Protein AF-A0A453JR45-F1 (afdb_monomer)

Mean predicted aligned error: 8.31 Å

Radius of gyration: 22.93 Å; Cα contacts (8 Å, |Δi|>4): 167; chains: 1; bounding box: 46×39×77 Å

Organism: Aegilops tauschii subsp. strangulata (NCBI:txid200361)

Secondary structure (DSSP, 8-state):
--SHHHHHHHHHHHHTTEEEEEEEEE-GGG---EEESSSSPPPEETTB-----EEESS---SEEEEEEE-TTS-EEEEEEE----SSS-HHHHHHHHHHHHHHHHHHHHT-HHHHHHHHHHHHHHT---TT--------------GGG-

Solvent-accessible surface area (backbone atoms only — not comparable to full-atom values): 9434 Å² total; per-residue (Å²): 126,87,48,70,65,54,49,51,51,51,50,50,55,46,71,75,32,63,58,35,36,77,43,46,69,60,62,69,92,70,72,53,68,69,46,60,74,50,99,64,64,73,61,37,26,69,98,46,90,81,86,85,59,64,51,70,56,87,82,83,63,69,59,41,37,40,34,28,28,36,93,86,70,47,79,47,76,43,83,39,77,60,77,92,71,85,89,59,66,55,71,69,71,44,44,61,60,50,38,53,52,39,49,51,51,16,66,76,67,72,34,65,68,41,46,53,48,37,33,52,52,23,65,75,69,74,42,89,47,101,69,53,83,90,80,90,84,85,85,81,84,77,79,79,66,81,88,81,117

pLDDT: mean 86.93, std 11.35, range [45.16, 97.88]

Nearest PDB structures (foldseek):
  3fcg-assembly1_A  TM=3.137E-01  e=8.412E-01  Yersinia pestis
  2vqi-assembly2_B-2  TM=3.677E-01  e=2.336E+00  Escherichia coli

Sequence (149 aa):
PGSIEGRILQWFQKASSTIVADISIDVTKHTQEFEVDCEYIPDISAKYPLFVSGRFRGELPETLYAEGYLSDMSKISIELKVQHIKDIPLDKVLAKQQMDLLTAKAWLSENKQLEQMVAKMSIQNGIPSEYTRTVLLQTIMEKIDPAQQ

Foldseek 3Di:
DPDPVVVVVVVVLQVVQFFWAPKDKPQPVPDWDKAKLDPGQGTDGPPDDGDIDTDTPDDGDQWIWIWTAGPVRDIDIDIDGDDDDDPDPVCLVCLVSSLVSLVVVCVVVVDPVSLVVSQVSCVVNVHDDPNDDDDDDDDDDDDPDPPPD

Structure (mmCIF, N/CA/C/O backbone):
data_AF-A0A453JR45-F1
#
_entry.id   AF-A0A453JR45-F1
#
loop_
_atom_site.group_PDB
_atom_site.id
_atom_site.type_symbol
_atom_site.label_atom_id
_atom_site.label_alt_id
_atom_site.label_comp_id
_atom_site.label_asym_id
_atom_site.label_entity_id
_atom_site.label_seq_id
_atom_site.pdbx_PDB_ins_code
_atom_site.Cartn_x
_atom_site.Cartn_y
_atom_site.Cartn_z
_atom_site.occupancy
_atom_site.B_iso_or_equiv
_atom_site.auth_seq_id
_atom_site.auth_comp_id
_atom_site.auth_asym_id
_atom_site.auth_atom_id
_atom_site.pdbx_PDB_model_num
ATOM 1 N N . PRO A 1 1 ? -22.208 5.362 -15.123 1.00 53.56 1 PRO A N 1
ATOM 2 C CA . PRO A 1 1 ? -20.878 4.879 -14.665 1.00 53.56 1 PRO A CA 1
ATOM 3 C C . PRO A 1 1 ? -19.675 5.437 -15.453 1.00 53.56 1 PRO A C 1
ATOM 5 O O . PRO A 1 1 ? -18.572 5.400 -14.926 1.00 53.56 1 PRO A O 1
ATOM 8 N N . GLY A 1 2 ? -19.864 5.939 -16.685 1.00 73.56 2 GLY A N 1
ATOM 9 C CA . GLY A 1 2 ? -18.765 6.432 -17.533 1.00 73.56 2 GLY A CA 1
ATOM 10 C C . GLY A 1 2 ? -18.562 7.954 -17.586 1.00 73.56 2 GLY A C 1
ATOM 11 O O . GLY A 1 2 ? -17.628 8.395 -18.245 1.00 73.56 2 GLY A O 1
ATOM 12 N N . SER A 1 3 ? -19.406 8.767 -16.936 1.00 91.50 3 SER A N 1
ATOM 13 C CA . SER A 1 3 ? -19.224 10.227 -16.912 1.00 91.50 3 SER A CA 1
ATOM 14 C C . SER A 1 3 ? -18.218 10.647 -15.835 1.00 91.50 3 SER A C 1
ATOM 16 O O . SER A 1 3 ? -18.108 10.002 -14.789 1.00 91.50 3 SER A O 1
ATOM 18 N N . ILE A 1 4 ? -17.503 11.750 -16.081 1.00 93.00 4 ILE A N 1
ATOM 19 C CA . ILE A 1 4 ? -16.577 12.363 -15.112 1.00 93.00 4 ILE A CA 1
ATOM 20 C C . ILE A 1 4 ? -17.301 12.637 -13.790 1.00 93.00 4 ILE A C 1
ATOM 22 O O . ILE A 1 4 ? -16.813 12.249 -12.733 1.00 93.00 4 ILE A O 1
ATOM 26 N N . GLU A 1 5 ? -18.499 13.216 -13.861 1.00 95.75 5 GLU A N 1
ATOM 27 C CA . GLU A 1 5 ? -19.351 13.494 -12.702 1.00 95.75 5 GLU A CA 1
ATOM 28 C C . GLU A 1 5 ? -19.630 12.238 -11.868 1.00 95.75 5 GLU A C 1
ATOM 30 O O . GLU A 1 5 ? -19.428 12.243 -10.657 1.00 95.75 5 GLU A O 1
ATOM 35 N N . GLY A 1 6 ? -20.013 11.128 -12.510 1.00 93.38 6 GLY A N 1
ATOM 36 C CA . GLY A 1 6 ? -20.282 9.877 -11.804 1.00 93.38 6 GLY A CA 1
ATOM 37 C C . GLY A 1 6 ? -19.050 9.324 -11.083 1.00 93.38 6 GLY A C 1
ATOM 38 O O . GLY A 1 6 ? -19.170 8.815 -9.971 1.00 93.38 6 GLY A O 1
ATOM 39 N N . ARG A 1 7 ? -17.858 9.454 -11.681 1.00 91.31 7 ARG A N 1
ATOM 40 C CA . ARG A 1 7 ? -16.592 9.032 -11.055 1.00 91.31 7 ARG A CA 1
ATOM 41 C C . ARG A 1 7 ? -16.196 9.939 -9.891 1.00 91.31 7 ARG A C 1
ATOM 43 O O . ARG A 1 7 ? -15.772 9.435 -8.855 1.00 91.31 7 ARG A O 1
ATOM 50 N N . ILE A 1 8 ? -16.364 11.252 -10.046 1.00 93.69 8 ILE A N 1
ATOM 51 C CA . ILE A 1 8 ? -16.118 12.229 -8.979 1.00 93.69 8 ILE A CA 1
ATOM 52 C C . ILE A 1 8 ? -17.049 11.955 -7.796 1.00 93.69 8 ILE A C 1
ATOM 54 O O . ILE A 1 8 ? -16.586 11.878 -6.661 1.00 93.69 8 ILE A O 1
ATOM 58 N N . LEU A 1 9 ? -18.340 11.727 -8.050 1.00 93.62 9 LEU A N 1
ATOM 59 C CA . LEU A 1 9 ? -19.308 11.418 -7.000 1.00 93.62 9 LEU A CA 1
ATOM 60 C C . LEU A 1 9 ? -18.932 10.138 -6.239 1.00 93.62 9 LEU A C 1
ATOM 62 O O . LEU A 1 9 ? -18.983 10.121 -5.013 1.00 93.62 9 LEU A O 1
ATOM 66 N N . GLN A 1 10 ? -18.500 9.087 -6.944 1.00 89.81 10 GLN A N 1
ATOM 67 C CA . GLN A 1 10 ? -18.016 7.852 -6.317 1.00 89.81 10 GLN A CA 1
ATOM 68 C C . GLN A 1 10 ? -16.779 8.081 -5.440 1.00 89.81 10 GLN A C 1
ATOM 70 O O . GLN A 1 10 ? -16.678 7.505 -4.358 1.00 89.81 10 GLN A O 1
ATOM 75 N N . TRP A 1 11 ? -15.840 8.920 -5.880 1.00 89.88 11 TRP A N 1
ATOM 76 C CA . TRP A 1 11 ? -14.681 9.294 -5.069 1.00 89.88 11 TRP A CA 1
ATOM 77 C C . TRP A 1 11 ? -15.079 10.053 -3.806 1.00 89.88 11 TRP A C 1
ATOM 79 O O . TRP A 1 11 ? -14.609 9.700 -2.726 1.00 89.88 11 TRP A O 1
ATOM 89 N N . PHE A 1 12 ? -15.981 11.031 -3.917 1.00 92.12 12 PHE A N 1
ATOM 90 C CA . PHE A 1 12 ? -16.498 11.750 -2.753 1.00 92.12 12 PHE A CA 1
ATOM 91 C C . PHE A 1 12 ? -17.210 10.819 -1.778 1.00 92.12 12 PHE A C 1
ATOM 93 O O . PHE A 1 12 ? -16.952 10.896 -0.585 1.00 92.12 12 PHE A O 1
ATOM 100 N N . GLN A 1 13 ? -18.052 9.910 -2.276 1.00 90.69 13 GLN A N 1
ATOM 101 C CA . GLN A 1 13 ? -18.736 8.919 -1.443 1.00 90.69 13 GLN A CA 1
ATOM 102 C C . GLN A 1 13 ? -17.755 8.011 -0.701 1.00 90.69 13 GLN A C 1
ATOM 104 O O . GLN A 1 13 ? -17.966 7.715 0.471 1.00 90.69 13 GLN A O 1
ATOM 109 N N . LYS A 1 14 ? -16.670 7.5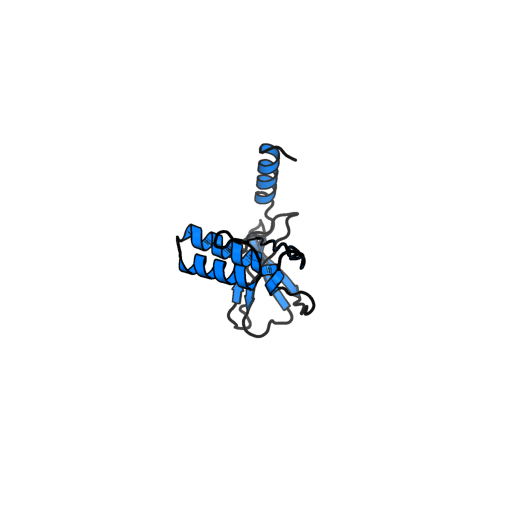87 -1.360 1.00 88.69 14 LYS A N 1
ATOM 110 C CA . LYS A 1 14 ? -15.604 6.831 -0.701 1.00 88.69 14 LYS A CA 1
ATOM 111 C C . LYS A 1 14 ? -14.972 7.661 0.418 1.00 88.69 14 LYS A C 1
ATOM 113 O O . LYS A 1 14 ? -14.992 7.225 1.565 1.00 88.69 14 LYS A O 1
ATOM 118 N N . ALA A 1 15 ? -14.485 8.859 0.100 1.00 88.12 15 ALA A N 1
ATOM 119 C CA . ALA A 1 15 ? -13.784 9.726 1.047 1.00 88.12 15 ALA A CA 1
ATOM 120 C C . ALA A 1 15 ? -14.656 10.189 2.231 1.00 88.12 15 ALA A C 1
ATOM 122 O O . ALA A 1 15 ? -14.137 10.415 3.316 1.00 88.12 15 ALA A O 1
ATOM 123 N N . SER A 1 16 ? -15.976 10.306 2.053 1.00 90.75 16 SER A N 1
ATOM 124 C CA . SER A 1 16 ? -16.908 10.708 3.115 1.00 90.75 16 SER A CA 1
ATOM 125 C C . SER A 1 16 ? -17.431 9.550 3.968 1.00 90.75 16 SER A C 1
ATOM 127 O O . SER A 1 16 ? -18.239 9.772 4.867 1.00 90.75 16 SER A O 1
ATOM 129 N N . SER A 1 17 ? -16.997 8.317 3.693 1.00 92.94 17 SER A N 1
ATOM 130 C CA . SER A 1 17 ? -17.489 7.105 4.359 1.00 92.94 17 SER A CA 1
ATOM 131 C C . SER A 1 17 ? -16.454 6.443 5.271 1.00 92.94 17 SER A C 1
ATOM 133 O O . SER A 1 17 ? -16.541 5.242 5.522 1.00 92.94 17 SER A O 1
ATOM 135 N N . THR A 1 18 ? -15.467 7.200 5.756 1.00 92.81 18 THR A N 1
ATOM 136 C CA . THR A 1 18 ? -14.479 6.715 6.730 1.00 92.81 18 THR A CA 1
ATOM 137 C C . THR A 1 18 ? -15.159 6.170 7.988 1.00 92.81 18 THR A C 1
ATOM 139 O O . THR A 1 18 ? -16.029 6.818 8.566 1.00 92.81 18 THR A O 1
ATOM 142 N N . ILE A 1 19 ? -14.757 4.965 8.397 1.00 94.06 19 ILE A N 1
ATOM 143 C CA . ILE A 1 19 ? -15.245 4.269 9.596 1.00 94.06 19 ILE A CA 1
ATOM 144 C C . ILE A 1 19 ? -14.156 4.081 10.655 1.00 94.06 19 ILE A C 1
ATOM 146 O O . ILE A 1 19 ? -14.481 4.022 11.837 1.00 94.06 19 ILE A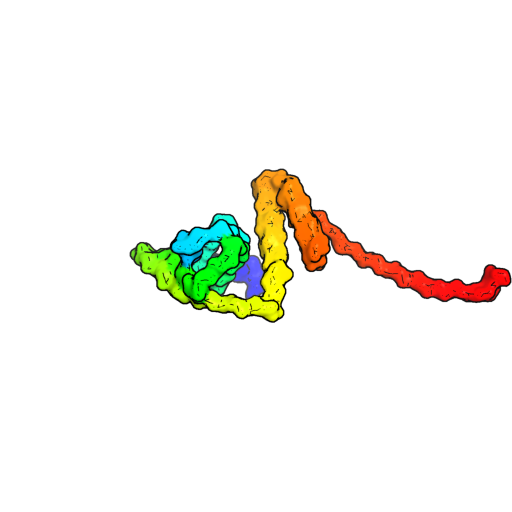 O 1
ATOM 150 N N . VAL A 1 20 ? -12.887 3.996 10.246 1.00 94.88 20 VAL A N 1
ATOM 151 C CA . VAL A 1 20 ? -11.729 3.913 11.146 1.00 94.88 20 VAL A CA 1
ATOM 152 C C . VAL A 1 20 ? -10.616 4.777 10.571 1.00 94.88 20 VAL A C 1
ATOM 154 O O . VAL A 1 20 ? -10.293 4.632 9.390 1.00 94.88 20 VAL A O 1
ATOM 157 N N . ALA A 1 21 ? -10.046 5.646 11.401 1.00 94.06 21 ALA A N 1
ATOM 158 C CA . ALA A 1 21 ? -8.962 6.551 11.034 1.00 94.06 21 ALA A CA 1
ATOM 159 C C . ALA A 1 21 ? -7.680 6.283 11.834 1.00 94.06 21 ALA A C 1
ATOM 161 O O . ALA A 1 21 ? -7.727 5.603 12.863 1.00 94.06 21 ALA A O 1
ATOM 162 N N . ASP A 1 22 ? -6.562 6.843 11.358 1.00 92.25 22 ASP A N 1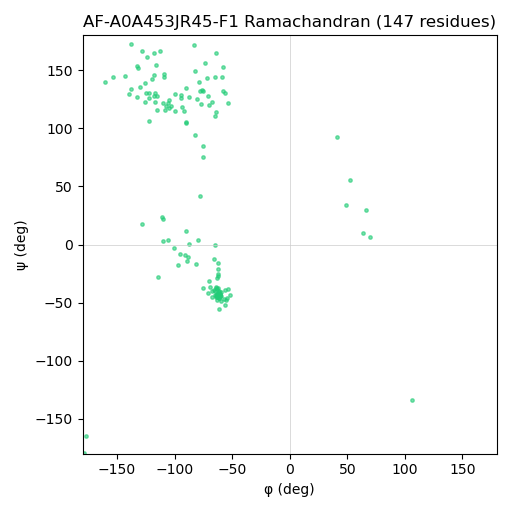
ATOM 163 C CA . ASP A 1 22 ? -5.234 6.782 12.001 1.00 92.25 22 ASP A CA 1
ATOM 164 C C . ASP A 1 22 ? -4.819 5.340 12.331 1.00 92.25 22 ASP A C 1
ATOM 166 O O . ASP A 1 22 ? -4.590 4.939 13.475 1.00 92.25 22 ASP A O 1
ATOM 170 N N . ILE A 1 23 ? -4.830 4.521 11.280 1.00 91.81 23 ILE A N 1
ATOM 171 C CA . ILE A 1 23 ? -4.612 3.087 11.399 1.00 91.81 23 ILE A CA 1
ATOM 172 C C . ILE A 1 23 ? -3.128 2.805 11.580 1.00 91.81 23 ILE A C 1
ATOM 174 O O . ILE A 1 23 ? -2.284 3.245 10.801 1.00 91.81 23 ILE A O 1
ATOM 178 N N . SER A 1 24 ? -2.821 1.972 12.564 1.00 88.94 24 SER A N 1
ATOM 179 C CA . SER A 1 24 ? -1.489 1.423 12.782 1.00 88.94 24 SER A CA 1
ATOM 180 C C . SER A 1 24 ? -1.565 -0.083 13.006 1.00 88.94 24 SER A C 1
ATOM 182 O O . SER A 1 24 ? -2.590 -0.622 13.424 1.00 88.94 24 SER A O 1
ATOM 184 N N . ILE A 1 25 ? -0.480 -0.784 12.690 1.00 86.88 25 ILE A N 1
ATOM 185 C CA . ILE A 1 25 ? -0.341 -2.210 12.984 1.00 86.88 25 ILE A CA 1
ATOM 186 C C . ILE A 1 25 ? 0.676 -2.313 14.112 1.00 86.88 25 ILE A C 1
ATOM 188 O O . ILE A 1 25 ? 1.840 -1.948 13.936 1.00 86.88 25 ILE A O 1
ATOM 192 N N . ASP A 1 26 ? 0.243 -2.795 15.272 1.00 77.88 26 ASP A N 1
ATOM 193 C CA . ASP A 1 26 ? 1.126 -3.029 16.407 1.00 77.88 26 ASP A CA 1
ATOM 194 C C . ASP A 1 26 ? 1.962 -4.290 16.155 1.00 77.88 26 ASP A C 1
ATOM 196 O O . ASP A 1 26 ? 1.622 -5.403 16.556 1.00 77.88 26 ASP A O 1
ATOM 200 N N . VAL A 1 27 ? 3.071 -4.095 15.442 1.00 66.38 27 VAL A N 1
ATOM 201 C CA . VAL A 1 27 ? 4.154 -5.079 15.266 1.00 66.38 27 VAL A CA 1
ATOM 202 C C . VAL A 1 27 ? 5.224 -4.901 16.361 1.00 66.38 27 VAL A C 1
ATOM 204 O O . VAL A 1 27 ? 6.138 -5.708 16.522 1.00 66.38 27 VAL A O 1
ATOM 207 N N . THR A 1 28 ? 5.124 -3.824 17.148 1.00 56.56 28 THR A N 1
ATOM 208 C CA . THR A 1 28 ? 6.221 -3.280 17.960 1.00 56.56 28 THR A CA 1
ATOM 209 C C . THR A 1 28 ? 6.450 -3.986 19.293 1.00 56.56 28 THR A C 1
ATOM 211 O O . THR A 1 28 ? 7.541 -3.878 19.852 1.00 56.56 28 THR A O 1
ATOM 214 N N . LYS A 1 29 ? 5.489 -4.781 19.782 1.00 54.88 29 LYS A N 1
ATOM 215 C CA . LYS A 1 29 ? 5.644 -5.551 21.032 1.00 54.88 29 LYS A CA 1
ATOM 216 C C . LYS A 1 29 ? 6.720 -6.647 20.980 1.00 54.88 29 LYS A C 1
ATOM 218 O O . LYS A 1 29 ? 7.103 -7.147 22.036 1.00 54.88 29 LYS A O 1
ATOM 223 N N . HIS A 1 30 ? 7.235 -6.996 19.795 1.00 54.16 30 HIS A N 1
ATOM 224 C CA . HIS A 1 30 ? 8.163 -8.122 19.611 1.00 54.16 30 HIS A CA 1
ATOM 225 C C . HIS A 1 30 ? 9.462 -7.790 18.855 1.00 54.16 30 HIS A C 1
ATOM 227 O O . HIS A 1 30 ? 10.168 -8.707 18.452 1.00 54.16 30 HIS A O 1
ATOM 233 N N . THR A 1 31 ? 9.824 -6.501 18.740 1.00 52.16 31 THR A N 1
ATOM 234 C CA . THR A 1 31 ? 11.109 -5.992 18.199 1.00 52.16 31 THR A CA 1
ATOM 235 C C . THR A 1 31 ? 11.625 -6.726 16.969 1.00 52.16 31 THR A C 1
ATOM 237 O O . THR A 1 31 ? 12.416 -7.656 17.086 1.00 52.16 31 THR A O 1
ATOM 240 N N . GLN A 1 32 ? 11.275 -6.221 15.791 1.00 59.94 32 GLN A N 1
ATOM 241 C CA . GLN A 1 32 ? 11.996 -6.474 14.553 1.00 59.94 32 GLN A CA 1
ATOM 242 C C . GLN A 1 32 ? 11.632 -5.384 13.544 1.00 59.94 32 GLN A C 1
ATOM 244 O O . GLN A 1 32 ? 10.497 -4.911 13.512 1.00 59.94 32 GLN A O 1
ATOM 249 N N . GLU A 1 33 ? 12.622 -4.921 12.782 1.00 67.38 33 GLU A N 1
ATOM 250 C CA . GLU A 1 33 ? 12.444 -3.882 11.766 1.00 67.38 33 GLU A CA 1
ATOM 251 C C . GLU A 1 33 ? 11.313 -4.285 10.808 1.00 67.38 33 GLU A C 1
ATOM 253 O O . GLU A 1 33 ? 11.373 -5.348 10.178 1.00 67.38 33 GLU A O 1
ATOM 258 N N . PHE A 1 34 ? 10.286 -3.440 10.708 1.00 74.31 34 PHE A N 1
ATOM 259 C CA . PHE A 1 34 ? 9.208 -3.583 9.739 1.00 74.31 34 PHE A CA 1
ATOM 260 C C . PHE A 1 34 ? 9.169 -2.351 8.836 1.00 74.31 34 PHE A C 1
ATOM 262 O O . PHE A 1 34 ? 9.398 -1.225 9.276 1.00 74.31 34 PHE A O 1
ATOM 269 N N . GLU A 1 35 ? 8.885 -2.577 7.563 1.00 75.25 35 GLU A N 1
ATOM 270 C CA . GLU A 1 35 ? 8.719 -1.549 6.546 1.00 75.25 35 GLU A CA 1
ATOM 271 C C . GLU A 1 35 ? 7.361 -1.771 5.889 1.00 75.25 35 GLU A C 1
ATOM 273 O O . GLU A 1 35 ? 7.092 -2.852 5.370 1.00 75.25 35 GLU A O 1
ATOM 278 N N . VAL A 1 36 ? 6.496 -0.763 5.917 1.00 76.75 36 VAL A N 1
ATOM 279 C CA . VAL A 1 36 ? 5.219 -0.800 5.199 1.00 76.75 36 VAL A CA 1
ATOM 280 C C . VAL A 1 36 ? 5.448 -0.235 3.803 1.00 76.75 36 VAL A C 1
ATOM 282 O O . VAL A 1 36 ? 6.061 0.820 3.647 1.00 76.75 36 VAL A O 1
ATOM 285 N N . ASP A 1 37 ? 4.915 -0.900 2.780 1.00 73.00 37 ASP A N 1
ATOM 286 C CA . ASP A 1 37 ? 4.956 -0.447 1.385 1.00 73.00 37 ASP A CA 1
ATOM 287 C C . ASP A 1 37 ? 3.910 0.665 1.137 1.00 73.00 37 ASP A C 1
ATOM 289 O O . ASP A 1 37 ? 3.196 0.663 0.133 1.00 73.00 37 ASP A O 1
ATOM 293 N N . CYS A 1 38 ? 3.788 1.604 2.078 1.00 72.81 38 CYS A N 1
ATOM 294 C CA . CYS A 1 38 ? 3.020 2.847 2.032 1.00 72.81 38 CYS A CA 1
ATOM 295 C C . CYS A 1 38 ? 3.693 3.847 2.984 1.00 72.81 38 CYS A C 1
ATOM 297 O O . CYS A 1 38 ? 4.195 3.462 4.036 1.00 72.81 38 CYS A O 1
ATOM 299 N N . GLU A 1 39 ? 3.698 5.135 2.637 1.00 70.75 39 GLU A N 1
ATOM 300 C CA . GLU A 1 39 ? 4.232 6.179 3.529 1.00 70.75 39 GLU A CA 1
ATOM 301 C C . GLU A 1 39 ? 3.341 6.402 4.762 1.00 70.75 39 GLU A C 1
ATOM 30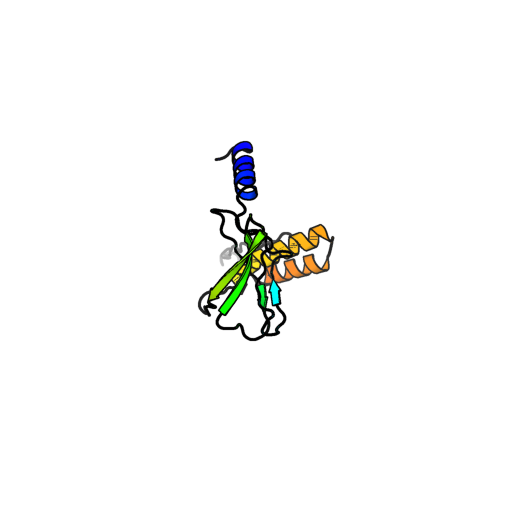3 O O . GLU A 1 39 ? 3.838 6.689 5.845 1.00 70.75 39 GLU A O 1
ATOM 308 N N . TYR A 1 40 ? 2.034 6.194 4.605 1.00 78.50 40 TYR A N 1
ATOM 309 C CA . TYR A 1 40 ? 1.030 6.178 5.664 1.00 78.50 40 TYR A CA 1
ATOM 310 C C . TYR A 1 40 ? -0.021 5.109 5.340 1.00 78.50 40 TYR A C 1
ATOM 312 O O . TYR A 1 40 ? -0.340 4.889 4.168 1.00 78.50 40 TYR A O 1
ATOM 320 N N . ILE A 1 41 ? -0.559 4.432 6.359 1.00 88.25 41 ILE A N 1
ATOM 321 C CA . ILE A 1 41 ? -1.693 3.517 6.175 1.00 88.25 41 ILE A CA 1
ATOM 322 C C . ILE A 1 41 ? -2.955 4.380 6.035 1.00 88.25 41 ILE A C 1
ATOM 324 O O . ILE A 1 41 ? -3.241 5.167 6.936 1.00 88.25 41 ILE A O 1
ATOM 328 N N . PRO A 1 42 ? -3.698 4.294 4.919 1.00 88.88 42 PRO A N 1
ATOM 329 C CA . PRO A 1 42 ? -4.887 5.115 4.730 1.00 88.88 42 PRO A CA 1
ATOM 330 C C . PRO A 1 42 ? -6.045 4.633 5.609 1.00 88.88 42 PRO A C 1
ATOM 332 O O . PRO A 1 42 ? -6.124 3.455 5.955 1.00 88.88 42 PRO A O 1
ATOM 335 N N . ASP A 1 43 ? -6.975 5.539 5.903 1.00 91.94 43 ASP A N 1
ATOM 336 C CA . ASP A 1 43 ? -8.202 5.246 6.647 1.00 91.94 43 ASP A CA 1
ATOM 337 C C . ASP A 1 43 ? -9.054 4.149 5.976 1.00 91.94 43 ASP A C 1
ATOM 339 O O . ASP A 1 43 ? -9.071 3.992 4.749 1.00 91.94 43 ASP A O 1
ATOM 343 N N . ILE A 1 44 ? -9.836 3.417 6.777 1.00 92.38 44 ILE A N 1
ATOM 344 C CA . ILE A 1 44 ? -10.814 2.449 6.263 1.00 92.38 44 ILE A CA 1
ATOM 345 C C . ILE A 1 44 ? -12.131 3.169 5.999 1.00 92.38 44 ILE A C 1
ATOM 347 O O . ILE A 1 44 ? -12.711 3.778 6.899 1.00 92.38 44 ILE A O 1
ATOM 351 N N . SER A 1 45 ? -12.656 3.018 4.783 1.00 92.38 45 SER A N 1
ATOM 352 C CA . SER A 1 45 ? -13.975 3.519 4.390 1.00 92.38 45 SER A CA 1
ATOM 353 C C . SER A 1 45 ? -14.980 2.381 4.200 1.00 92.38 45 SER A C 1
ATOM 355 O O . SER A 1 45 ? -14.643 1.288 3.735 1.00 92.38 45 SER A O 1
ATOM 357 N N . ALA A 1 46 ? -16.250 2.628 4.516 1.00 90.88 46 ALA A N 1
ATOM 358 C CA . ALA A 1 46 ? -17.310 1.641 4.371 1.00 90.88 46 ALA A CA 1
ATOM 359 C C . ALA A 1 46 ? -17.417 1.148 2.918 1.00 90.88 46 ALA A C 1
ATOM 361 O O . ALA A 1 46 ? -17.506 1.944 1.989 1.00 90.88 46 ALA A O 1
ATOM 362 N N . LYS A 1 47 ? -17.483 -0.178 2.727 1.00 88.69 47 LYS A N 1
ATOM 363 C CA . LYS A 1 47 ? -17.552 -0.859 1.412 1.00 88.69 47 LYS A CA 1
ATOM 364 C C . LYS A 1 47 ? -16.271 -0.792 0.568 1.00 88.69 47 LYS A C 1
ATOM 366 O O . LYS A 1 47 ? -16.286 -1.276 -0.563 1.00 88.69 47 LYS A O 1
ATOM 371 N N . TYR A 1 48 ? -15.170 -0.261 1.100 1.00 88.44 48 TYR A N 1
ATOM 372 C CA . TYR A 1 48 ? -13.882 -0.214 0.410 1.00 88.44 48 TYR A CA 1
ATOM 373 C C . TYR A 1 48 ? -12.816 -0.935 1.242 1.00 88.44 48 TYR A C 1
ATOM 375 O O . TYR A 1 48 ? -12.388 -0.400 2.262 1.00 88.44 48 TYR A O 1
ATOM 383 N N . PRO A 1 49 ? -12.390 -2.147 0.841 1.00 89.00 49 PRO A N 1
ATOM 384 C CA . PRO A 1 49 ? -11.374 -2.880 1.582 1.00 89.00 49 PRO A CA 1
ATOM 385 C C . PRO A 1 49 ? -10.031 -2.146 1.545 1.00 89.00 49 PRO A C 1
ATOM 387 O O . PRO A 1 49 ? -9.658 -1.552 0.528 1.00 89.00 49 PRO A O 1
ATOM 390 N N . LEU A 1 50 ? -9.310 -2.228 2.659 1.00 87.88 50 LEU A N 1
ATOM 391 C CA . LEU A 1 50 ? -7.945 -1.750 2.796 1.00 87.88 50 LEU A CA 1
ATOM 392 C C . LEU A 1 50 ? -6.982 -2.931 2.675 1.00 87.88 50 LEU A C 1
ATOM 394 O O . LEU A 1 50 ? -7.140 -3.936 3.366 1.00 87.88 50 LEU A O 1
ATOM 398 N N . PHE A 1 51 ? -5.973 -2.783 1.823 1.00 86.75 51 PHE A N 1
ATOM 399 C CA . PHE A 1 51 ? -4.859 -3.715 1.713 1.00 86.75 51 PHE A CA 1
ATOM 400 C C . PHE A 1 51 ? -3.583 -2.992 2.125 1.00 86.75 51 PHE A C 1
ATOM 402 O O . PHE A 1 51 ? -3.287 -1.918 1.605 1.00 86.75 51 PHE A O 1
ATOM 409 N N . VAL A 1 52 ? -2.840 -3.588 3.053 1.00 86.75 52 VAL A N 1
ATOM 410 C CA . VAL A 1 52 ? -1.534 -3.102 3.501 1.00 86.75 52 VAL A CA 1
ATOM 411 C C . VAL A 1 52 ? -0.534 -4.217 3.255 1.00 86.75 52 VAL A C 1
ATOM 413 O O . VAL A 1 52 ? -0.778 -5.366 3.622 1.00 86.75 52 VAL A O 1
ATOM 416 N N . SER A 1 53 ? 0.577 -3.881 2.613 1.00 86.94 53 SER A N 1
ATOM 417 C CA . SER A 1 53 ? 1.698 -4.791 2.413 1.00 86.94 53 SER A CA 1
ATOM 418 C C . SER A 1 53 ? 2.965 -4.178 2.979 1.00 86.94 53 SER A C 1
ATOM 420 O O . SER A 1 53 ? 3.045 -2.973 3.214 1.00 86.94 53 SER A O 1
ATOM 422 N N . GLY A 1 54 ? 3.954 -5.021 3.219 1.00 84.56 54 GLY A N 1
ATOM 423 C CA . GLY A 1 54 ? 5.222 -4.594 3.763 1.00 84.56 54 GLY A CA 1
ATOM 424 C C . GLY A 1 54 ? 6.178 -5.758 3.909 1.00 84.56 54 GLY A C 1
ATOM 425 O O . GLY A 1 54 ? 5.858 -6.908 3.598 1.00 84.56 54 GLY A O 1
ATOM 426 N N . ARG A 1 55 ? 7.361 -5.441 4.411 1.00 82.75 55 ARG A N 1
ATOM 427 C CA . ARG A 1 55 ? 8.416 -6.392 4.724 1.00 82.75 55 ARG A CA 1
ATOM 428 C C . ARG A 1 55 ? 8.699 -6.338 6.212 1.00 82.75 55 ARG A C 1
ATOM 430 O O . ARG A 1 55 ? 8.637 -5.287 6.840 1.00 82.75 55 ARG A O 1
ATOM 437 N N . PHE A 1 56 ? 9.045 -7.484 6.765 1.00 82.50 56 PHE A N 1
ATOM 438 C CA . PHE A 1 56 ? 9.515 -7.605 8.134 1.00 82.50 56 PHE A CA 1
ATOM 439 C C . PHE A 1 56 ? 10.778 -8.457 8.119 1.00 82.50 56 PHE A C 1
ATOM 441 O O . PHE A 1 56 ? 10.972 -9.292 7.230 1.00 82.50 56 PHE A O 1
ATOM 448 N N . ARG A 1 57 ? 11.661 -8.239 9.086 1.00 82.25 57 ARG A N 1
ATOM 449 C CA . ARG A 1 57 ? 12.832 -9.089 9.290 1.00 82.25 57 ARG A CA 1
ATOM 450 C C . ARG A 1 57 ? 12.586 -9.970 10.502 1.00 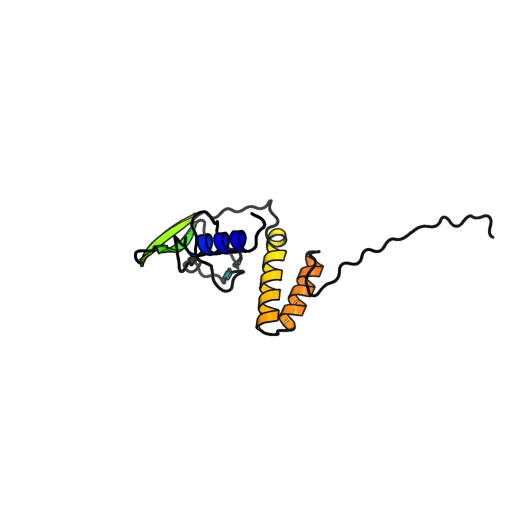82.25 57 ARG A C 1
ATOM 452 O O . ARG A 1 57 ? 12.381 -9.417 11.557 1.00 82.25 57 ARG A O 1
ATOM 459 N N . GLY A 1 58 ? 12.692 -11.292 10.375 1.00 81.44 58 GLY A N 1
ATOM 460 C CA . GLY A 1 58 ? 12.632 -12.244 11.493 1.00 81.44 58 GLY A CA 1
ATOM 461 C C . GLY A 1 58 ? 11.328 -13.037 11.557 1.00 81.44 58 GLY A C 1
ATOM 462 O O . GLY A 1 58 ? 10.942 -13.586 10.530 1.00 81.44 58 GLY A O 1
ATOM 463 N N . GLU A 1 59 ? 10.696 -13.170 12.725 1.00 81.12 59 GLU A N 1
ATOM 464 C CA . GLU A 1 59 ? 9.512 -14.020 12.927 1.00 81.12 59 GLU A CA 1
ATOM 465 C C . GLU A 1 59 ? 8.291 -13.187 13.328 1.00 81.12 59 GLU A C 1
ATOM 467 O O . GLU A 1 59 ? 8.345 -12.363 14.239 1.00 81.12 59 GLU A O 1
ATOM 472 N N . LEU A 1 60 ? 7.172 -13.411 12.635 1.00 80.94 60 LEU A N 1
ATOM 473 C CA . LEU A 1 60 ? 5.887 -12.819 12.996 1.00 80.94 60 LEU A CA 1
ATOM 474 C C . LEU A 1 60 ? 5.260 -13.605 14.158 1.00 80.94 60 LEU A C 1
ATOM 476 O O . LEU A 1 60 ? 5.308 -14.837 14.136 1.00 80.94 60 LEU A O 1
ATOM 480 N N . PRO A 1 61 ? 4.632 -12.932 15.140 1.00 85.75 61 PRO A N 1
ATOM 481 C CA . PRO A 1 61 ? 3.825 -13.615 16.147 1.00 85.75 61 PRO A CA 1
ATOM 482 C C . PRO A 1 61 ? 2.612 -14.302 15.498 1.00 85.75 61 PRO A C 1
ATOM 484 O O . PRO A 1 61 ? 2.220 -13.965 14.384 1.00 85.75 61 PRO A O 1
ATOM 487 N N . GLU A 1 62 ? 1.959 -15.219 16.215 1.00 88.62 62 GLU A N 1
ATOM 488 C CA . GLU A 1 62 ? 0.719 -15.864 15.736 1.00 88.62 62 GLU A CA 1
ATOM 489 C C . GLU A 1 62 ? -0.433 -14.865 15.536 1.00 88.62 62 GLU A C 1
ATOM 491 O O . GLU A 1 62 ? -1.334 -15.084 14.721 1.00 88.62 62 GLU A O 1
ATOM 496 N N . THR A 1 63 ? -0.382 -13.750 16.265 1.00 89.31 63 THR A N 1
ATOM 497 C CA . THR A 1 63 ? -1.418 -12.725 16.282 1.00 89.31 63 THR A CA 1
ATOM 498 C C . THR A 1 63 ? -0.792 -11.336 16.252 1.00 89.31 63 THR A C 1
ATOM 500 O O . THR A 1 63 ? 0.128 -11.039 17.012 1.00 89.31 63 THR A O 1
ATOM 503 N N . LEU A 1 64 ? -1.337 -10.473 15.400 1.00 88.25 64 LEU A N 1
ATOM 504 C CA . LEU A 1 64 ? -1.066 -9.040 15.337 1.00 88.25 64 LEU A CA 1
ATOM 505 C C . LEU A 1 64 ? -2.310 -8.255 15.755 1.00 88.25 64 LEU A C 1
ATOM 507 O O . LEU A 1 64 ? -3.413 -8.796 15.796 1.00 88.25 64 LEU A O 1
ATOM 511 N N . TYR A 1 65 ? -2.145 -6.960 16.012 1.00 90.44 65 TYR A N 1
ATOM 512 C CA . TYR A 1 65 ? -3.263 -6.059 16.278 1.00 90.44 65 TYR A CA 1
ATOM 513 C C . TYR A 1 65 ? -3.224 -4.883 15.311 1.00 90.44 65 TYR A C 1
ATOM 515 O O . TYR A 1 65 ? -2.187 -4.243 15.154 1.00 90.44 65 TYR A O 1
ATOM 523 N N . ALA A 1 66 ? -4.357 -4.596 14.675 1.00 91.25 66 ALA A N 1
ATOM 524 C CA . ALA A 1 66 ? -4.578 -3.319 14.011 1.00 91.25 66 ALA A CA 1
ATOM 525 C C . ALA A 1 66 ? -5.302 -2.383 14.974 1.00 91.25 66 ALA A C 1
ATOM 527 O O . ALA A 1 66 ? -6.329 -2.747 15.545 1.00 91.25 66 ALA A O 1
ATOM 528 N N . GLU A 1 67 ? -4.773 -1.183 15.150 1.00 93.38 67 GLU A N 1
ATOM 529 C CA . GLU A 1 67 ? -5.345 -0.151 16.003 1.00 93.38 67 GLU A CA 1
ATOM 530 C C . GLU A 1 67 ? -5.754 1.059 15.166 1.00 93.38 67 GLU A C 1
ATOM 532 O O . GLU A 1 67 ? -5.200 1.296 14.095 1.00 93.38 67 GLU A O 1
ATOM 537 N N . GLY A 1 68 ? -6.722 1.824 15.659 1.00 94.25 68 GLY A N 1
ATOM 538 C CA . GLY A 1 68 ? -7.147 3.086 15.061 1.00 94.25 68 GLY A CA 1
ATOM 539 C C . GLY A 1 68 ? -8.220 3.755 15.909 1.00 94.25 68 GLY A C 1
ATOM 540 O O . GLY A 1 68 ? -8.449 3.361 17.057 1.00 94.25 68 GLY A O 1
ATOM 541 N N . TYR A 1 69 ? -8.911 4.735 15.335 1.00 96.12 69 TYR A N 1
ATOM 542 C CA . TYR A 1 69 ? -9.946 5.504 16.024 1.00 96.12 69 TYR A CA 1
ATOM 543 C C . TYR A 1 69 ? -11.273 5.491 15.269 1.00 96.12 69 TYR A C 1
ATOM 545 O O . TYR A 1 69 ? -11.311 5.603 14.042 1.00 96.12 69 TYR A O 1
ATOM 553 N N . LEU A 1 70 ? -12.366 5.362 16.021 1.00 95.75 70 LEU A N 1
ATOM 554 C CA . LEU A 1 70 ? -13.733 5.501 15.524 1.00 95.75 70 LEU A CA 1
ATOM 555 C C . LEU A 1 70 ? -14.149 6.979 15.465 1.00 95.75 70 LEU A C 1
ATOM 557 O O . LEU A 1 70 ? -13.464 7.868 15.969 1.00 95.75 70 LEU A O 1
ATOM 561 N N . SER A 1 71 ? -15.315 7.252 14.874 1.00 91.88 71 SER A N 1
ATOM 562 C CA . SER A 1 71 ? -15.843 8.617 14.716 1.00 91.88 71 SER A CA 1
ATOM 563 C C . SER A 1 71 ? -16.118 9.348 16.035 1.00 91.88 71 SER A C 1
ATOM 565 O O . SER A 1 71 ? -16.211 10.571 16.048 1.00 91.88 71 SER A O 1
ATOM 567 N N . ASP A 1 72 ? -16.282 8.615 17.136 1.00 94.81 72 ASP A N 1
ATOM 568 C CA . ASP A 1 72 ? -16.452 9.161 18.487 1.00 94.81 72 ASP A CA 1
ATOM 569 C C . ASP A 1 72 ? -15.113 9.355 19.226 1.00 94.81 72 ASP A C 1
ATOM 571 O O . ASP A 1 72 ? -15.107 9.611 20.429 1.00 94.81 72 ASP A O 1
ATOM 575 N N . MET A 1 73 ? -13.987 9.245 18.508 1.00 93.44 73 MET A N 1
ATOM 576 C CA . MET A 1 73 ? -12.613 9.305 19.021 1.00 93.44 73 MET A CA 1
ATOM 577 C C . MET A 1 73 ? -12.248 8.171 19.986 1.00 93.44 73 MET A C 1
ATOM 579 O O . MET A 1 73 ? -11.178 8.201 20.598 1.00 93.44 73 MET A O 1
ATOM 583 N N . SER A 1 74 ? -13.094 7.149 20.128 1.00 97.00 74 SER A N 1
ATOM 584 C CA . SER A 1 74 ? -12.722 5.953 20.874 1.00 97.00 74 SER A CA 1
ATOM 585 C C . SER A 1 74 ? -11.702 5.126 20.088 1.00 97.00 74 SER A C 1
ATOM 587 O O . SER A 1 74 ? -11.746 5.035 18.857 1.00 97.00 74 SER A O 1
ATOM 589 N N . LYS A 1 75 ? -10.755 4.525 20.813 1.00 95.94 75 LYS A N 1
ATOM 590 C CA . LYS A 1 75 ? -9.754 3.633 20.227 1.00 95.94 75 LYS A CA 1
ATOM 591 C C . LYS A 1 75 ? -10.389 2.277 19.925 1.00 95.94 75 LYS A C 1
ATOM 593 O O . LYS A 1 75 ? -11.023 1.681 20.795 1.00 95.94 75 LYS A O 1
ATOM 598 N N . ILE A 1 76 ? -10.149 1.763 18.725 1.00 94.94 76 ILE A N 1
ATOM 599 C CA . ILE A 1 76 ? -10.481 0.394 18.332 1.00 94.94 76 ILE A CA 1
ATOM 600 C C . ILE A 1 76 ? -9.198 -0.427 18.184 1.00 94.94 76 ILE A C 1
ATOM 602 O O . ILE A 1 76 ? -8.164 0.083 17.755 1.00 94.94 76 ILE A O 1
ATOM 606 N N . SER A 1 77 ? -9.268 -1.705 18.554 1.00 94.44 77 SER A N 1
ATOM 607 C CA . SER A 1 77 ? -8.209 -2.687 18.330 1.00 94.44 77 SER A CA 1
ATOM 608 C C . SER A 1 77 ? -8.832 -3.954 17.755 1.00 94.44 77 SER A C 1
ATOM 610 O O . SER A 1 77 ? -9.813 -4.469 18.294 1.00 94.44 77 SER A O 1
ATOM 612 N N . ILE A 1 78 ? -8.297 -4.419 16.632 1.00 91.81 78 ILE A N 1
ATOM 613 C CA . ILE A 1 78 ? -8.768 -5.592 15.902 1.00 91.81 78 ILE A CA 1
ATOM 614 C C . ILE A 1 78 ? -7.650 -6.626 15.909 1.00 91.81 78 ILE A C 1
ATOM 616 O O . ILE A 1 78 ? -6.545 -6.367 15.433 1.00 91.81 78 ILE A O 1
ATOM 620 N N . GLU A 1 79 ? -7.959 -7.806 16.433 1.00 93.12 79 GLU A N 1
ATOM 621 C CA . GLU A 1 79 ? -7.064 -8.956 16.412 1.00 93.12 79 GLU A CA 1
ATOM 622 C C . GLU A 1 79 ? -6.938 -9.515 14.984 1.00 93.12 79 GLU A C 1
ATOM 624 O O . GLU A 1 79 ? -7.937 -9.825 14.329 1.00 93.12 79 GLU A O 1
ATOM 629 N N . LEU A 1 80 ? -5.705 -9.671 14.508 1.00 91.75 80 LEU A N 1
ATOM 630 C CA . LEU A 1 80 ? -5.361 -10.219 13.201 1.00 91.75 80 LEU A CA 1
ATOM 631 C C . LEU A 1 80 ? -4.588 -11.525 13.379 1.00 91.75 80 LEU A C 1
ATOM 633 O O . LEU A 1 80 ? -3.465 -11.529 13.878 1.00 91.75 80 LEU A O 1
ATOM 637 N N . LYS A 1 81 ? -5.160 -12.641 12.926 1.00 92.81 81 LYS A N 1
ATOM 638 C CA . LYS A 1 81 ? -4.481 -13.943 12.964 1.00 92.81 81 LYS A CA 1
ATOM 639 C C . LYS A 1 81 ? -3.504 -14.070 11.805 1.00 92.81 81 LYS A C 1
ATOM 641 O O . LYS A 1 81 ? -3.904 -13.941 10.646 1.00 92.81 81 LYS A O 1
ATOM 646 N N . VAL A 1 82 ? -2.245 -14.359 12.113 1.00 89.88 82 VAL A N 1
ATOM 647 C CA . VAL A 1 82 ? -1.199 -14.547 11.110 1.00 89.88 82 VAL A CA 1
ATOM 648 C C . VAL A 1 82 ? -1.373 -15.905 10.440 1.00 89.88 82 VAL A C 1
ATOM 650 O O . VAL A 1 82 ? -1.570 -16.931 11.088 1.00 89.88 82 VAL A O 1
ATOM 653 N N . GLN A 1 83 ? -1.322 -15.904 9.108 1.00 90.06 83 GLN A N 1
ATOM 654 C CA . GLN A 1 83 ? -1.403 -17.113 8.296 1.00 90.06 83 GLN A CA 1
ATOM 655 C C . GLN A 1 83 ? -0.162 -17.228 7.419 1.00 90.06 83 GLN A C 1
ATOM 657 O O . GLN A 1 83 ? 0.157 -16.326 6.645 1.00 90.06 83 GLN A O 1
ATOM 662 N N . HIS A 1 84 ? 0.520 -18.368 7.512 1.00 86.88 84 HIS A N 1
ATOM 663 C CA . HIS A 1 84 ? 1.671 -18.674 6.672 1.00 86.88 84 HIS A CA 1
ATOM 664 C C . HIS A 1 84 ? 1.213 -19.385 5.400 1.00 86.88 84 HIS A C 1
ATOM 666 O O . HIS A 1 84 ? 0.888 -20.572 5.421 1.00 86.88 84 HIS A O 1
ATOM 672 N N . ILE A 1 85 ? 1.212 -18.661 4.282 1.00 86.50 85 ILE A N 1
ATOM 673 C CA . ILE A 1 85 ? 0.842 -19.194 2.969 1.00 86.50 85 ILE A CA 1
ATOM 674 C C . ILE A 1 85 ? 2.115 -19.338 2.134 1.00 86.50 85 ILE A C 1
ATOM 676 O O . ILE A 1 85 ? 2.802 -18.352 1.882 1.00 86.50 85 ILE A O 1
ATOM 680 N N . LYS A 1 86 ? 2.441 -20.566 1.711 1.00 81.81 86 LYS A N 1
ATOM 681 C CA . LYS A 1 86 ? 3.646 -20.858 0.906 1.00 81.81 86 LYS A CA 1
ATOM 682 C C . LYS A 1 86 ? 3.376 -20.930 -0.597 1.00 81.81 86 LYS A C 1
ATOM 684 O O . LYS A 1 86 ? 4.306 -20.809 -1.386 1.00 81.81 86 LYS A O 1
ATOM 689 N N . ASP A 1 87 ? 2.115 -21.091 -0.985 1.00 87.44 87 ASP A N 1
ATOM 690 C CA . ASP A 1 87 ? 1.737 -21.365 -2.376 1.00 87.44 87 ASP A CA 1
ATOM 691 C C . ASP A 1 87 ? 1.521 -20.093 -3.208 1.00 87.44 87 ASP A C 1
ATOM 693 O O . ASP A 1 87 ? 1.404 -20.154 -4.432 1.00 87.44 87 ASP A O 1
ATOM 697 N N . ILE A 1 88 ? 1.479 -18.925 -2.558 1.00 85.69 88 ILE A N 1
ATOM 698 C CA . ILE A 1 88 ? 1.300 -17.632 -3.220 1.00 85.69 88 ILE A CA 1
ATOM 699 C C . ILE A 1 88 ? 2.650 -16.909 -3.243 1.00 85.69 88 ILE A C 1
ATOM 701 O O . ILE A 1 88 ? 3.171 -16.574 -2.178 1.00 85.69 88 ILE A O 1
ATOM 705 N N . PRO A 1 89 ? 3.218 -16.612 -4.426 1.00 86.81 89 PRO A N 1
ATOM 706 C CA . PRO A 1 89 ? 4.454 -15.846 -4.531 1.00 86.81 89 PRO A CA 1
ATOM 707 C C . PRO A 1 89 ? 4.172 -14.359 -4.265 1.00 86.81 89 PRO A C 1
ATOM 709 O O . PRO A 1 89 ? 4.120 -13.558 -5.201 1.00 86.81 89 PRO A O 1
ATOM 712 N N . LEU A 1 90 ? 3.964 -13.993 -2.994 1.00 86.69 90 LEU A N 1
ATOM 713 C CA . LEU A 1 90 ? 3.599 -12.633 -2.574 1.00 86.69 90 LEU A CA 1
ATOM 714 C C . LEU A 1 90 ? 4.572 -11.579 -3.106 1.00 86.69 90 LEU A C 1
ATOM 716 O O . LEU A 1 90 ? 4.119 -10.549 -3.592 1.00 86.69 90 LEU A O 1
ATOM 720 N N . ASP A 1 91 ? 5.873 -11.873 -3.139 1.00 83.88 91 ASP A N 1
ATOM 721 C CA . ASP A 1 91 ? 6.883 -10.964 -3.695 1.00 83.88 91 ASP A CA 1
ATOM 722 C C . ASP A 1 91 ? 6.586 -10.581 -5.152 1.00 83.88 91 ASP A C 1
ATOM 724 O O . ASP A 1 91 ? 6.725 -9.423 -5.536 1.00 83.88 91 ASP A O 1
ATOM 728 N N . LYS A 1 92 ? 6.106 -11.528 -5.970 1.00 85.88 92 LYS A N 1
ATOM 729 C CA . LYS A 1 92 ? 5.727 -11.255 -7.366 1.00 85.88 92 LYS A CA 1
ATOM 730 C C . LYS A 1 92 ? 4.397 -10.517 -7.469 1.00 85.88 92 LYS A C 1
ATOM 732 O O . LYS A 1 92 ? 4.246 -9.664 -8.338 1.00 85.88 92 LYS A O 1
ATOM 737 N N . VAL A 1 93 ? 3.438 -10.853 -6.604 1.00 87.69 93 VAL A N 1
ATOM 738 C CA . VAL A 1 93 ? 2.118 -10.202 -6.565 1.00 87.69 93 VAL A CA 1
ATOM 739 C C . VAL A 1 93 ? 2.257 -8.729 -6.169 1.00 87.69 93 VAL A C 1
ATOM 741 O O . VAL A 1 93 ? 1.605 -7.869 -6.756 1.00 87.69 93 VAL A O 1
ATOM 744 N N . LEU A 1 94 ? 3.140 -8.435 -5.214 1.00 89.81 94 LEU A N 1
ATOM 745 C CA . LEU A 1 94 ? 3.351 -7.103 -4.650 1.00 89.81 94 LEU A CA 1
ATOM 746 C C . LEU A 1 94 ? 4.399 -6.275 -5.405 1.00 89.81 94 LEU A C 1
ATOM 748 O O . LEU A 1 94 ? 4.434 -5.057 -5.237 1.00 89.81 94 LEU A O 1
ATOM 752 N N . ALA A 1 95 ? 5.209 -6.889 -6.277 1.00 91.44 95 ALA A N 1
ATOM 753 C CA . ALA A 1 95 ? 6.269 -6.201 -7.017 1.00 91.44 95 ALA A CA 1
ATOM 754 C C . ALA A 1 95 ? 5.768 -4.947 -7.750 1.00 91.44 95 ALA A C 1
ATOM 756 O O . ALA A 1 95 ? 6.405 -3.898 -7.673 1.00 91.44 95 ALA A O 1
ATOM 757 N N . LYS A 1 96 ? 4.604 -5.017 -8.414 1.00 91.38 96 LYS A N 1
ATOM 758 C CA . LYS A 1 96 ? 4.028 -3.852 -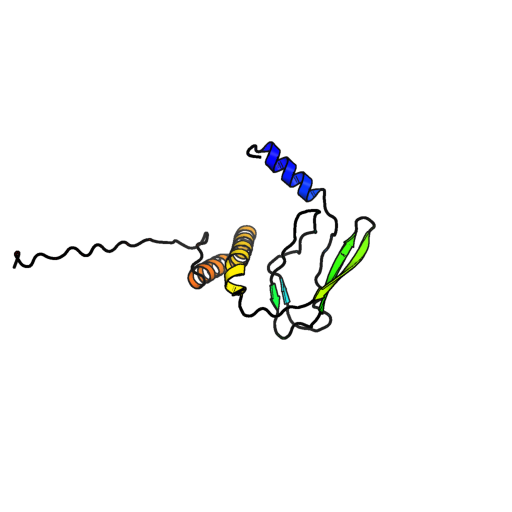9.107 1.00 91.38 96 LYS A CA 1
ATOM 759 C C . LYS A 1 96 ? 3.647 -2.736 -8.136 1.00 91.38 96 LYS A C 1
ATOM 761 O O . LYS A 1 96 ? 3.950 -1.582 -8.408 1.00 91.38 96 LYS A O 1
ATOM 766 N N . GLN A 1 97 ? 3.030 -3.071 -7.004 1.00 89.94 97 GLN A N 1
ATOM 767 C CA . GLN A 1 97 ? 2.648 -2.087 -5.989 1.00 89.94 97 GLN A CA 1
ATOM 768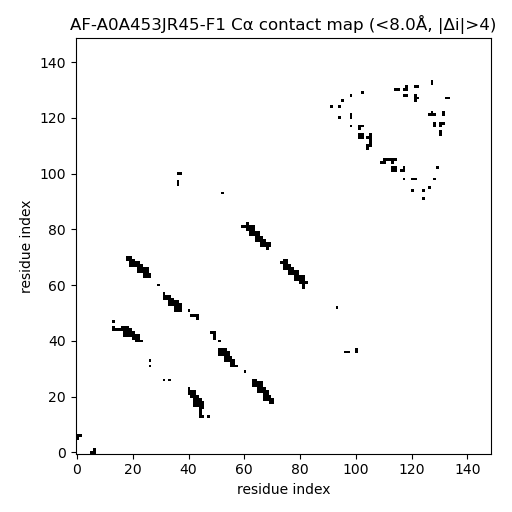 C C . GLN A 1 97 ? 3.882 -1.381 -5.408 1.00 89.94 97 GLN A C 1
ATOM 770 O O . GLN A 1 97 ? 3.890 -0.159 -5.275 1.00 89.94 97 GLN A O 1
ATOM 775 N N . GLN A 1 98 ? 4.946 -2.134 -5.121 1.00 90.44 98 GLN A N 1
ATOM 776 C CA . GLN A 1 98 ? 6.216 -1.577 -4.649 1.00 90.44 98 GLN A CA 1
ATOM 777 C C . GLN A 1 98 ? 6.868 -0.674 -5.700 1.00 90.44 98 GLN A C 1
ATOM 779 O O . GLN A 1 98 ? 7.333 0.418 -5.375 1.00 90.44 98 GLN A O 1
ATOM 784 N N . MET A 1 99 ? 6.874 -1.102 -6.965 1.00 93.62 99 MET A N 1
ATOM 785 C CA . MET A 1 99 ? 7.372 -0.292 -8.076 1.00 93.62 99 MET A CA 1
ATOM 786 C C . MET A 1 99 ? 6.589 1.016 -8.212 1.00 93.62 99 MET A C 1
ATOM 788 O O . MET A 1 99 ? 7.211 2.064 -8.329 1.00 93.62 99 MET A O 1
ATOM 792 N N . ASP A 1 100 ? 5.259 0.977 -8.117 1.00 93.06 100 ASP A N 1
ATOM 793 C CA . ASP A 1 100 ? 4.404 2.168 -8.216 1.00 93.06 100 ASP A CA 1
ATOM 794 C C . ASP A 1 100 ? 4.669 3.166 -7.091 1.00 93.06 100 ASP A C 1
ATOM 796 O O . ASP A 1 100 ? 4.776 4.369 -7.336 1.00 93.06 100 ASP A O 1
ATOM 800 N N . LEU A 1 101 ? 4.837 2.671 -5.862 1.00 91.50 101 LEU A N 1
ATOM 801 C CA . LEU A 1 101 ? 5.210 3.511 -4.729 1.00 91.50 101 LEU A CA 1
ATOM 802 C C . LEU A 1 101 ? 6.576 4.171 -4.946 1.00 91.50 101 LEU A C 1
ATOM 804 O O . LEU A 1 101 ? 6.735 5.366 -4.697 1.00 91.50 101 LEU A O 1
ATOM 808 N N . LEU A 1 102 ? 7.571 3.405 -5.396 1.00 93.12 102 LEU A N 1
ATOM 809 C CA . LEU A 1 102 ? 8.914 3.920 -5.653 1.00 93.12 102 LEU A CA 1
ATOM 810 C C . LEU A 1 102 ? 8.927 4.922 -6.812 1.00 93.12 102 LEU A C 1
ATOM 812 O O . LEU A 1 102 ? 9.602 5.942 -6.696 1.00 93.12 102 LEU A O 1
ATOM 816 N N . THR A 1 103 ? 8.155 4.687 -7.877 1.00 95.69 103 THR A N 1
ATOM 817 C CA . THR A 1 103 ? 7.957 5.644 -8.975 1.00 95.69 103 THR A CA 1
ATOM 818 C C . THR A 1 103 ? 7.351 6.944 -8.448 1.00 95.69 103 THR A C 1
ATOM 820 O O . THR A 1 103 ? 7.884 8.021 -8.714 1.00 95.69 103 THR A O 1
ATOM 823 N N . ALA A 1 104 ? 6.290 6.868 -7.638 1.00 94.12 104 ALA A N 1
ATOM 824 C CA . ALA A 1 104 ? 5.666 8.052 -7.049 1.00 94.12 104 ALA A CA 1
ATOM 825 C C . ALA A 1 104 ? 6.651 8.839 -6.166 1.00 94.12 104 ALA A C 1
ATOM 827 O O . ALA A 1 104 ? 6.761 10.059 -6.296 1.00 94.12 104 ALA A O 1
ATOM 828 N N . LYS A 1 105 ? 7.424 8.144 -5.320 1.00 92.75 105 LYS A N 1
ATOM 829 C CA . LYS A 1 105 ? 8.478 8.758 -4.497 1.00 92.75 105 LYS A CA 1
ATOM 830 C C . LYS A 1 105 ? 9.580 9.382 -5.353 1.00 92.75 105 LYS A C 1
ATOM 832 O O . LYS A 1 105 ? 10.034 10.483 -5.042 1.00 92.75 105 LYS A O 1
ATOM 837 N N . ALA A 1 106 ? 10.000 8.717 -6.429 1.00 95.81 106 ALA A N 1
ATOM 838 C CA . ALA A 1 106 ? 11.006 9.224 -7.357 1.00 95.81 106 ALA A CA 1
ATOM 839 C C . ALA A 1 106 ? 10.547 10.521 -8.032 1.00 95.81 106 ALA A C 1
ATOM 841 O O . ALA A 1 106 ? 11.329 11.462 -8.112 1.00 95.81 106 ALA A O 1
ATOM 842 N N . TRP A 1 107 ? 9.283 10.599 -8.458 1.00 96.44 107 TRP A N 1
ATOM 843 C CA . TRP A 1 107 ? 8.706 11.817 -9.032 1.00 96.44 107 TRP A CA 1
ATOM 844 C C . TRP A 1 107 ? 8.566 12.942 -8.014 1.00 96.44 107 TRP A C 1
ATOM 846 O O . TRP A 1 107 ? 8.934 14.071 -8.318 1.00 96.44 107 TRP A O 1
ATOM 856 N N . LEU A 1 108 ? 8.073 12.644 -6.809 1.00 95.69 108 LEU A N 1
ATOM 857 C CA . LEU A 1 108 ? 7.881 13.654 -5.767 1.00 95.69 108 LEU A CA 1
ATOM 858 C C . LEU A 1 108 ? 9.206 14.276 -5.301 1.00 95.69 108 LEU A C 1
ATOM 860 O O . LEU A 1 108 ? 9.252 15.462 -4.995 1.00 95.69 108 LEU A O 1
ATOM 864 N N . SER A 1 109 ? 10.269 13.470 -5.225 1.00 95.44 109 SER A N 1
ATOM 865 C CA . SER A 1 109 ? 11.581 13.883 -4.699 1.00 95.44 109 SER A CA 1
ATOM 866 C C .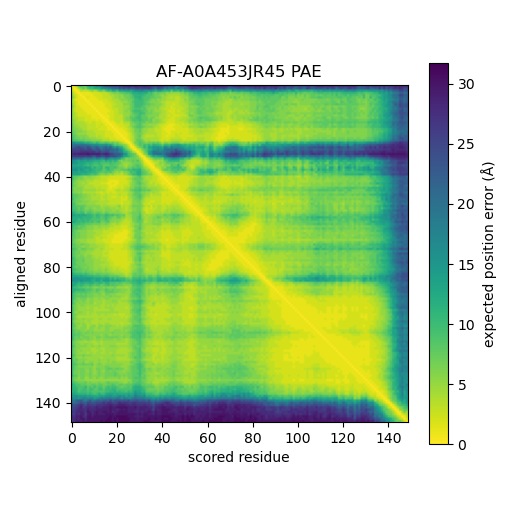 SER A 1 109 ? 12.655 14.101 -5.770 1.00 95.44 109 SER A C 1
ATOM 868 O O . SER A 1 109 ? 13.813 14.328 -5.426 1.00 95.44 109 SER A O 1
ATOM 870 N N . GLU A 1 110 ? 12.299 13.986 -7.053 1.00 96.19 110 GLU A N 1
ATOM 871 C CA . GLU A 1 110 ? 13.222 14.016 -8.202 1.00 96.19 110 GLU A CA 1
ATOM 872 C C . GLU A 1 110 ? 14.450 13.088 -8.035 1.00 96.19 110 GLU A C 1
ATOM 874 O O . GLU A 1 110 ? 15.566 13.367 -8.485 1.00 96.19 110 GLU A O 1
ATOM 879 N N . ASN A 1 111 ? 14.261 11.948 -7.364 1.00 97.12 111 ASN A N 1
ATOM 880 C CA . ASN A 1 111 ? 15.355 11.090 -6.923 1.00 97.12 111 ASN A CA 1
ATOM 881 C C . ASN A 1 111 ? 15.730 10.027 -7.968 1.00 97.12 111 ASN A C 1
ATOM 883 O O . ASN A 1 111 ? 15.090 8.980 -8.096 1.00 97.12 111 ASN A O 1
ATOM 887 N N . LYS A 1 112 ? 16.864 10.249 -8.642 1.00 97.25 112 LYS A N 1
ATOM 888 C CA . LYS A 1 112 ? 17.421 9.336 -9.655 1.00 97.25 112 LYS A CA 1
ATOM 889 C C . LYS A 1 112 ? 17.805 7.949 -9.139 1.00 97.25 112 LYS A C 1
ATOM 891 O O . LYS A 1 112 ? 17.782 6.997 -9.917 1.00 97.25 112 LYS A O 1
ATOM 896 N N . GLN A 1 113 ? 18.139 7.801 -7.859 1.00 97.81 113 GLN A N 1
ATOM 897 C CA . GLN A 1 113 ? 18.439 6.484 -7.290 1.00 97.81 113 GLN A CA 1
ATOM 898 C C . GLN A 1 113 ? 17.175 5.623 -7.202 1.00 97.81 113 GLN A C 1
ATOM 900 O O . GLN A 1 113 ? 17.233 4.425 -7.480 1.00 97.81 113 GLN A O 1
ATOM 905 N N . LEU A 1 114 ? 16.024 6.232 -6.891 1.00 96.69 114 LEU A N 1
ATOM 906 C CA . LEU A 1 114 ? 14.739 5.532 -6.892 1.00 96.69 114 LEU A CA 1
ATOM 907 C C . LEU A 1 114 ? 14.326 5.135 -8.316 1.00 96.69 114 LEU A C 1
ATOM 909 O O . LEU A 1 114 ? 13.904 4.000 -8.516 1.00 96.69 114 LEU A O 1
ATOM 913 N N . GLU A 1 115 ? 14.549 5.990 -9.323 1.00 97.75 115 GLU A N 1
ATOM 914 C CA . GLU A 1 115 ? 14.313 5.628 -10.735 1.00 97.75 115 GLU A CA 1
ATOM 915 C C . GLU A 1 115 ? 15.126 4.386 -11.152 1.00 97.75 115 GLU A C 1
ATOM 917 O O . GLU A 1 115 ? 14.592 3.435 -11.728 1.00 97.75 115 GLU A O 1
ATOM 922 N N . GLN A 1 116 ? 16.422 4.356 -10.814 1.00 97.88 116 GLN A N 1
ATOM 923 C CA . GLN A 1 116 ? 17.301 3.213 -11.094 1.00 97.88 116 GLN A CA 1
ATOM 924 C C . GLN A 1 116 ? 16.853 1.945 -10.358 1.00 97.88 116 GLN A C 1
ATOM 926 O O . GLN A 1 116 ? 16.911 0.846 -10.918 1.00 97.88 116 GLN A O 1
ATOM 931 N N . MET A 1 117 ? 16.382 2.086 -9.117 1.00 96.88 117 MET A N 1
ATOM 932 C CA . MET A 1 117 ? 15.839 0.977 -8.338 1.00 96.88 117 MET A CA 1
ATOM 933 C C . MET A 1 117 ? 14.579 0.398 -8.994 1.00 96.88 117 MET A C 1
ATOM 935 O O . MET A 1 117 ? 14.500 -0.820 -9.161 1.00 96.88 117 MET A O 1
ATOM 939 N N . VAL A 1 118 ? 13.646 1.244 -9.446 1.00 97.12 118 VAL A N 1
ATOM 940 C CA . VAL A 1 118 ? 12.445 0.799 -10.174 1.00 97.12 118 VAL A CA 1
ATOM 941 C C . VAL A 1 118 ? 12.820 0.106 -11.482 1.00 97.12 118 VAL A C 1
ATOM 943 O O . VAL A 1 118 ? 12.269 -0.951 -11.788 1.00 97.12 118 VAL A O 1
ATOM 946 N N . ALA A 1 119 ? 13.781 0.639 -12.244 1.00 97.69 119 ALA A N 1
ATOM 947 C CA . ALA A 1 119 ? 14.244 0.004 -13.478 1.00 97.69 119 ALA A CA 1
ATOM 948 C C . ALA A 1 119 ? 14.822 -1.400 -13.223 1.00 97.69 119 ALA A C 1
ATOM 950 O O . ALA A 1 119 ? 14.509 -2.354 -13.939 1.00 97.69 119 ALA A O 1
ATOM 951 N N . LYS A 1 120 ? 15.614 -1.554 -12.156 1.00 97.62 120 LYS A N 1
ATOM 952 C CA . LYS A 1 120 ? 16.155 -2.853 -11.741 1.00 97.62 120 LYS A CA 1
ATOM 953 C C . LYS A 1 120 ? 15.047 -3.828 -11.337 1.00 97.62 120 LYS A C 1
ATOM 955 O O . LYS A 1 120 ? 15.045 -4.961 -11.815 1.00 97.62 120 LYS A O 1
ATOM 960 N N . MET A 1 121 ? 14.100 -3.393 -10.502 1.00 95.75 121 MET A N 1
ATOM 961 C CA . MET A 1 121 ? 12.968 -4.224 -10.071 1.00 95.75 121 MET A CA 1
ATOM 962 C C . MET A 1 121 ? 12.088 -4.646 -11.249 1.00 95.75 121 MET A C 1
ATOM 964 O O . MET A 1 121 ? 11.683 -5.805 -11.322 1.00 95.75 121 MET A O 1
ATOM 968 N N . SER A 1 122 ? 11.847 -3.735 -12.191 1.00 96.94 122 SER A N 1
ATOM 969 C CA . SER A 1 122 ? 11.107 -3.989 -13.428 1.00 96.94 122 SER A CA 1
ATOM 970 C C . SER A 1 122 ? 11.725 -5.134 -14.234 1.00 96.94 122 SER A C 1
ATOM 972 O O . SER A 1 122 ? 11.034 -6.102 -14.551 1.00 96.94 122 SER A O 1
ATOM 974 N N . ILE A 1 123 ? 13.036 -5.074 -14.496 1.00 96.12 123 ILE A N 1
ATOM 97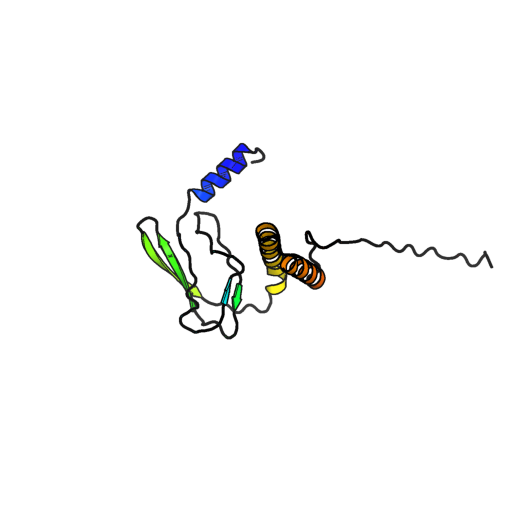5 C CA . ILE A 1 123 ? 13.760 -6.118 -15.239 1.00 96.12 123 ILE A CA 1
ATOM 976 C C . ILE A 1 123 ? 13.736 -7.448 -14.475 1.00 96.12 123 ILE A C 1
ATOM 978 O O . ILE A 1 123 ? 13.472 -8.490 -15.069 1.00 96.12 123 ILE A O 1
ATOM 982 N N . GLN A 1 124 ? 13.979 -7.420 -13.161 1.00 95.06 124 GLN A N 1
ATOM 983 C CA . GLN A 1 124 ? 14.016 -8.627 -12.327 1.00 95.06 124 GLN A CA 1
ATOM 984 C C . GLN A 1 124 ? 12.667 -9.352 -12.257 1.00 95.06 124 GLN A C 1
ATOM 986 O O . GLN A 1 124 ? 12.638 -10.581 -12.225 1.00 95.06 124 GLN A O 1
ATOM 991 N N . ASN A 1 125 ? 11.560 -8.607 -12.241 1.00 93.62 125 ASN A N 1
ATOM 992 C CA . ASN A 1 125 ? 10.215 -9.174 -12.139 1.00 93.62 125 ASN A CA 1
ATOM 993 C C . ASN A 1 125 ? 9.529 -9.371 -13.499 1.00 93.62 125 ASN A C 1
ATOM 995 O O . ASN A 1 125 ? 8.465 -9.982 -13.552 1.00 93.62 125 ASN A O 1
ATOM 999 N N . GLY A 1 126 ? 10.115 -8.874 -14.595 1.00 93.50 126 GLY A N 1
ATOM 1000 C CA . GLY A 1 126 ? 9.495 -8.911 -15.922 1.00 93.50 126 GLY A CA 1
ATOM 1001 C C . GLY A 1 126 ? 8.238 -8.039 -16.024 1.00 93.50 126 GLY A C 1
ATOM 1002 O O . GLY A 1 126 ? 7.323 -8.363 -16.777 1.00 93.50 126 GLY A O 1
ATOM 1003 N N . ILE A 1 127 ? 8.174 -6.955 -15.247 1.00 94.44 127 ILE A N 1
ATOM 1004 C CA . ILE A 1 127 ? 7.022 -6.047 -15.171 1.00 94.44 127 ILE A CA 1
ATOM 1005 C C . ILE A 1 127 ? 7.417 -4.716 -15.813 1.00 94.44 127 ILE A C 1
ATOM 1007 O O . ILE A 1 127 ? 8.369 -4.103 -15.333 1.00 94.44 127 ILE A O 1
ATOM 1011 N N . PRO A 1 128 ? 6.727 -4.226 -16.858 1.00 94.81 128 PRO A N 1
ATOM 1012 C CA . PRO A 1 128 ? 7.024 -2.921 -17.448 1.00 94.81 128 PRO A CA 1
ATOM 1013 C C . PRO A 1 128 ? 6.901 -1.777 -16.430 1.00 94.81 128 PRO A C 1
ATOM 1015 O O . PRO A 1 128 ? 6.010 -1.799 -15.581 1.00 94.81 128 PRO A O 1
ATOM 1018 N N . SER A 1 129 ? 7.769 -0.770 -16.537 1.00 95.44 129 SER A N 1
ATOM 1019 C CA . SER A 1 129 ? 7.691 0.467 -15.751 1.00 95.44 129 SER A CA 1
ATOM 1020 C C . SER A 1 129 ? 7.980 1.694 -16.607 1.00 95.44 129 SER A C 1
ATOM 1022 O O . SER A 1 129 ? 8.418 1.588 -17.752 1.00 95.44 129 SER A O 1
ATOM 1024 N N . GLU A 1 130 ? 7.785 2.872 -16.026 1.00 95.12 130 GLU A N 1
ATOM 1025 C CA . GLU A 1 130 ? 8.055 4.176 -16.635 1.00 95.12 130 GLU A CA 1
ATOM 1026 C C . GLU A 1 130 ? 9.543 4.379 -16.976 1.00 95.12 130 GLU A C 1
ATOM 1028 O O . GLU A 1 130 ? 9.887 5.254 -17.771 1.00 95.12 130 GLU A O 1
ATOM 1033 N N . TYR A 1 131 ? 10.422 3.543 -16.413 1.00 96.88 131 TYR A N 1
ATOM 1034 C CA . TYR A 1 131 ? 11.875 3.603 -16.582 1.00 96.88 131 TYR A CA 1
ATOM 1035 C C . TYR A 1 131 ? 12.447 2.439 -17.405 1.00 96.88 131 TYR A C 1
ATOM 1037 O O . TYR A 1 131 ? 13.664 2.348 -17.573 1.00 96.88 131 TYR A O 1
ATOM 1045 N N . THR A 1 132 ? 11.606 1.543 -17.931 1.00 96.69 132 THR A N 1
ATOM 1046 C CA . THR A 1 132 ? 12.029 0.425 -18.789 1.00 96.69 132 THR A CA 1
ATOM 1047 C C . THR A 1 132 ? 11.238 0.386 -20.091 1.00 96.69 132 THR A C 1
ATOM 1049 O O . THR A 1 132 ? 10.239 1.078 -20.275 1.00 96.69 132 THR A O 1
ATOM 1052 N N . ARG A 1 133 ? 11.714 -0.400 -21.062 1.00 95.94 133 ARG A N 1
ATOM 1053 C CA . ARG A 1 133 ? 11.018 -0.623 -22.334 1.00 95.94 133 ARG A CA 1
ATOM 1054 C C . ARG A 1 133 ? 10.930 -2.111 -22.612 1.00 95.94 133 ARG A C 1
ATOM 1056 O O . ARG A 1 133 ? 11.920 -2.824 -22.485 1.00 95.94 133 ARG A O 1
ATOM 1063 N N . THR A 1 134 ? 9.752 -2.556 -23.034 1.00 93.25 134 THR A N 1
ATOM 1064 C CA . THR A 1 134 ? 9.548 -3.916 -23.541 1.00 93.25 134 THR A CA 1
ATOM 1065 C C . THR A 1 134 ? 9.679 -3.889 -25.058 1.00 93.25 134 THR A C 1
ATOM 1067 O O . THR A 1 134 ? 9.014 -3.091 -25.716 1.00 93.25 134 THR A O 1
ATOM 1070 N N . VAL A 1 135 ? 10.546 -4.735 -25.614 1.00 92.69 135 VAL A N 1
ATOM 1071 C CA . VAL A 1 135 ? 10.785 -4.831 -27.061 1.00 92.69 135 VAL A CA 1
ATOM 1072 C C . VAL A 1 135 ? 10.403 -6.230 -27.528 1.00 92.69 135 VAL A C 1
ATOM 1074 O O . VAL A 1 135 ? 10.864 -7.217 -26.959 1.00 92.69 135 VAL A O 1
ATOM 1077 N N . LEU A 1 136 ? 9.568 -6.313 -28.565 1.00 91.12 136 LEU A N 1
ATOM 1078 C CA . LEU A 1 136 ? 9.243 -7.564 -29.246 1.00 91.12 136 LEU A CA 1
ATOM 1079 C C . LEU A 1 136 ? 10.180 -7.731 -30.448 1.00 91.12 136 LEU A C 1
ATOM 1081 O O . LEU A 1 136 ? 10.160 -6.908 -31.360 1.00 91.12 136 LEU A O 1
ATOM 1085 N N . LEU A 1 137 ? 10.985 -8.794 -30.450 1.00 90.12 137 LEU A N 1
ATOM 1086 C CA . LEU A 1 137 ? 11.832 -9.169 -31.582 1.00 90.12 137 LEU A CA 1
ATOM 1087 C C . LEU A 1 137 ? 11.233 -10.387 -32.291 1.00 90.12 137 LEU A C 1
ATOM 1089 O O . LEU A 1 137 ? 11.068 -11.440 -31.678 1.00 90.12 137 LEU A O 1
ATOM 1093 N N . GLN A 1 138 ? 10.936 -10.248 -33.583 1.00 88.75 138 GLN A N 1
ATOM 1094 C CA . GLN A 1 138 ? 10.495 -11.346 -34.439 1.00 88.75 138 GLN A CA 1
ATOM 1095 C C . GLN A 1 138 ? 11.655 -11.797 -35.330 1.00 88.75 138 GLN A C 1
ATOM 1097 O O . GLN A 1 138 ? 12.146 -11.022 -36.147 1.00 88.75 138 GLN A O 1
ATOM 1102 N N . THR A 1 139 ? 12.064 -13.058 -35.203 1.00 85.81 139 THR A N 1
ATOM 1103 C CA . THR A 1 139 ? 13.070 -13.668 -36.082 1.00 85.81 139 THR A CA 1
ATOM 1104 C C . THR A 1 139 ? 12.360 -14.503 -37.142 1.00 85.81 139 THR A C 1
ATOM 1106 O O . THR A 1 139 ? 11.714 -15.497 -36.815 1.00 85.81 139 THR A O 1
ATOM 1109 N N . ILE A 1 140 ? 12.463 -14.108 -38.412 1.00 83.62 140 ILE A N 1
ATOM 1110 C CA . ILE A 1 140 ? 11.970 -14.902 -39.543 1.00 83.62 140 ILE A CA 1
ATOM 1111 C C . ILE A 1 140 ? 13.131 -15.774 -40.026 1.00 83.62 140 ILE A C 1
ATOM 1113 O O . ILE A 1 140 ? 14.145 -15.257 -40.485 1.00 83.62 140 ILE A O 1
ATOM 1117 N N . MET A 1 141 ? 13.003 -17.096 -39.901 1.00 73.31 141 MET A N 1
ATOM 1118 C CA . MET A 1 141 ? 13.925 -18.027 -40.555 1.00 73.31 141 MET A CA 1
ATOM 1119 C C . MET A 1 141 ? 13.481 -18.203 -42.007 1.00 73.31 141 MET A C 1
ATOM 1121 O O . MET A 1 141 ? 12.615 -19.029 -42.297 1.00 73.31 141 MET A O 1
ATOM 1125 N N . GLU A 1 142 ? 14.049 -17.426 -42.924 1.00 72.88 142 GLU A N 1
ATOM 1126 C CA . GLU A 1 142 ? 13.947 -17.749 -44.346 1.00 72.88 142 GLU A CA 1
ATOM 1127 C C . GLU A 1 142 ? 14.751 -19.029 -44.607 1.00 72.88 142 GLU A C 1
ATOM 1129 O O . GLU A 1 142 ? 15.938 -19.120 -44.285 1.00 72.88 142 GLU A O 1
ATOM 1134 N N . LYS A 1 143 ? 14.093 -20.063 -45.146 1.00 64.62 143 LYS A N 1
ATOM 1135 C CA . LYS A 1 143 ? 14.794 -21.237 -45.672 1.00 64.62 143 LYS A CA 1
ATOM 1136 C C . LYS A 1 143 ? 15.621 -20.764 -46.865 1.00 64.62 143 LYS A C 1
ATOM 1138 O O . LYS A 1 143 ? 15.048 -20.419 -47.892 1.00 64.62 143 LYS A O 1
ATOM 1143 N N . ILE A 1 144 ? 16.943 -20.753 -46.723 1.00 66.19 144 ILE A N 1
ATOM 1144 C CA . ILE A 1 144 ? 17.853 -20.561 -47.853 1.00 66.19 144 ILE A CA 1
ATOM 1145 C C . ILE A 1 144 ? 17.657 -21.763 -48.779 1.00 66.19 144 ILE A C 1
ATOM 1147 O O . ILE A 1 144 ? 17.910 -22.901 -48.379 1.00 66.19 144 ILE A O 1
ATOM 1151 N N . ASP A 1 145 ? 17.135 -21.514 -49.978 1.00 61.22 145 ASP A N 1
ATOM 1152 C CA . ASP A 1 145 ? 16.940 -22.538 -50.999 1.00 61.22 145 ASP A CA 1
ATOM 1153 C C . ASP A 1 145 ? 18.324 -22.976 -51.522 1.00 61.22 145 ASP A C 1
ATOM 1155 O O . ASP A 1 145 ? 19.077 -22.131 -52.019 1.00 61.22 145 ASP A O 1
ATOM 1159 N N . PRO A 1 146 ? 18.716 -24.259 -51.402 1.00 60.19 146 PRO A N 1
ATOM 1160 C CA . PRO A 1 146 ? 20.039 -24.736 -51.814 1.00 60.19 146 PRO A CA 1
ATOM 1161 C C . PRO A 1 146 ? 20.311 -24.640 -53.328 1.00 60.19 146 PRO A C 1
ATOM 1163 O O . PRO A 1 146 ? 21.403 -24.983 -53.766 1.00 60.19 146 PRO A O 1
ATOM 1166 N N . ALA A 1 147 ? 19.360 -24.163 -54.135 1.00 58.47 147 ALA A N 1
ATOM 1167 C CA . ALA A 1 147 ? 19.508 -23.995 -55.581 1.00 58.47 147 ALA A CA 1
ATOM 1168 C C . ALA A 1 147 ? 20.278 -22.725 -56.023 1.00 58.47 147 ALA A C 1
ATOM 1170 O O . ALA A 1 147 ? 20.362 -22.466 -57.222 1.00 58.47 147 ALA A O 1
ATOM 1171 N N . GLN A 1 148 ? 20.822 -21.922 -55.097 1.00 57.12 148 GLN A N 1
ATOM 1172 C CA . GLN A 1 148 ? 21.602 -20.705 -55.405 1.00 57.12 148 GLN A CA 1
ATOM 1173 C C . GLN A 1 148 ? 23.114 -20.806 -55.091 1.00 57.12 148 GLN A C 1
ATOM 1175 O O . GLN A 1 148 ? 23.765 -19.773 -54.932 1.00 57.12 148 GLN A O 1
ATOM 1180 N N . GLN A 1 149 ? 23.683 -22.018 -55.013 1.00 45.16 149 GLN A N 1
ATOM 1181 C CA . GLN A 1 149 ? 25.139 -22.247 -54.929 1.00 45.16 149 GLN A CA 1
ATOM 1182 C C . GLN A 1 149 ? 25.715 -22.829 -56.218 1.00 45.16 149 GLN A C 1
ATOM 1184 O O . GLN A 1 149 ? 25.075 -23.736 -56.794 1.00 45.16 149 GLN A O 1
#

=== Feature glossary ===
The features interleaved in this record are:

— What the protein is —

Sequence gives the chain of amino acids in standard one-letter code (A=alanine, C=cysteine, …, Y=tyrosine), read N→C. It is the only feature that is directly encoded by the gene; all structural features are derived from the folded form of this sequence.

Database cross-references. InterPro integrates a dozen domain/family signature databases into unified entries with residue-range hits. GO terms attach function/process/location labels with evidence codes. CATH codes position the fold in a four-level structural taxonomy. Organism is the NCBI-taxonomy species name.

— Where its atoms are —

Atomic coordinates in PDBx/mmCIF format — the same representation the Protein Data Bank distributes. Each line of the _atom_site loop places one backbone atom in Cartesian space (units: ångströms, origin: arbitrary).

The six renders are orthographic views along the three Cartesian axes in both directions. Representation (cartoon, sticks, or surface) and color scheme (sequence-rainbow or by-chain) vary across proteins so the training set covers all the common visualization conventions.

— Local backbone conformation —

Eight-state secondary structure (DSSP): H is the canonical α-helix, G the tighter 3₁₀-helix, I the wider π-helix; E/B are β-structure, T and S are turns and bends, and '-' is everything else. DSSP derives these from the pattern of main-chain N–H···O=C hydrogen bonds, not from the sequence.

P-SEA three-state annotation labels each residue as helix, strand, or coil based purely on the geometry of the Cα trace. It serves as a fallback when the full backbone (and thus DSSP) is unavailable.

The φ/ψ torsion pair specifies the backbone conformation at each residue. φ rotates about the N–Cα bond, ψ about the Cα–C bond. Steric clashes forbid most of the (φ, ψ) plane — the allowed regions (α-helix basin, β-sheet basin, left-handed helix) are the Ramachandran-allowed regions.

— Global shape and packing —

The geometric summary reports three shape descriptors. Rg (radius of gyration) measures how spread out the Cα atoms are about their centre of mass; compact globular proteins have small Rg, elongated or unfolded ones large. Cα contacts (<8 Å, |i−j|>4) count long-range residue pairs in spatial proximity — high for tightly packed folds, near zero for rods or random coil. The bounding-box extents give the protein's footprint along x, y, z in Å.

Solvent-accessible surface area (SASA) is the area in Å² traced out by the centre of a 1.4 Å probe sphere (a water molecule) rolled over the protein's van der Waals surface (Shrake–Rupley / Lee–Richards construction). Buried residues have near-zero SASA; fully exposed residues can exceed 200 Å². The total SASA scales roughly with the number of surface residues.

The contact map is a binary N×N matrix image: pixel (i, j) is dark where Cα_i and Cα_j are within 8 Å and |i−j|>4. Because the |i−j|>4 filter removes local helical contacts, off-diagonal stripes parallel to the main diagonal indicate parallel β-sheets; stripes perpendicular to it indicate antiparallel β-sheets. The Ramachandran plot scatters every residue's (φ, ψ) pair against the sterically allowed regions. The PAE heatmap renders the predicted-aligned-error matrix.

— Structural neighborhood —

3Di is Foldseek's structural alphabet. Each residue is assigned one of twenty discrete states based on how its Cα sits relative to its spatial (not sequential) neighbors. Aligning 3Di strings finds structural homologs roughly as well as full 3D superposition, but orders of magnitude faster.

Nearest PDB neighbors are the top structural matches found by Foldseek when searching this structure against the entire Protein Data Bank. Each hit reports a TM-score (0 to 1; >0.5 almost always implies the same fold) and an E-value. These are *structural* homologs — they may share no detectable sequence similarity.

— Confidence and disorder —

For AlphaFold models, the B-factor field carries pLDDT — the model's own estimate of local accuracy on a 0–100 scale. Regions with pLDDT<50 should be treated as essentially unmodeled; they often correspond to intrinsically disordered segments.

Crystallographic B-factors measure how much each atom's electron density is smeared out, in Å². They rise in mobile loops and surface residues and fall in the buried interior. In AlphaFold models this column is repurposed to hold pLDDT instead.

Predicted aligned error is AlphaFold's pairwise confidence. Unlike pLDDT (per-residue), PAE is per-residue-pair and captures whether two parts of the structure are correctly placed relative to each other. Units are ångströms of expected positional error.